Protein AF-A0A7V9Z730-F1 (afdb_monomer_lite)

Structure (mmCIF, N/CA/C/O backbone):
data_AF-A0A7V9Z730-F1
#
_entry.id   AF-A0A7V9Z730-F1
#
loop_
_atom_site.group_PDB
_atom_site.id
_atom_site.type_symbol
_atom_site.label_atom_id
_atom_site.label_alt_id
_atom_site.label_comp_id
_atom_site.label_asym_id
_atom_site.label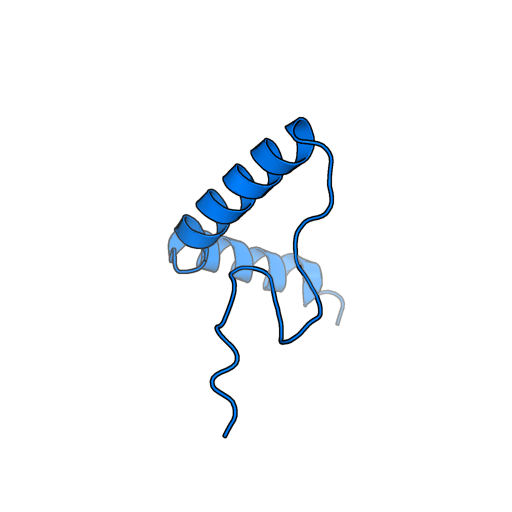_entity_id
_atom_site.label_seq_id
_atom_site.pdbx_PDB_ins_code
_atom_site.Cartn_x
_atom_site.Cartn_y
_atom_site.Cartn_z
_atom_site.occupancy
_atom_site.B_iso_or_equiv
_atom_site.auth_seq_id
_atom_site.auth_comp_id
_atom_site.auth_asym_id
_atom_site.auth_atom_id
_atom_site.pdbx_PDB_model_num
ATOM 1 N N . MET A 1 1 ? -13.680 -20.469 -19.468 1.00 47.09 1 MET A N 1
ATOM 2 C CA . MET A 1 1 ? -13.095 -19.253 -18.867 1.00 47.09 1 MET A CA 1
ATOM 3 C C . MET A 1 1 ? -11.596 -19.466 -18.795 1.00 47.09 1 MET A C 1
ATOM 5 O O . MET A 1 1 ? -11.187 -20.507 -18.300 1.00 47.09 1 MET A O 1
ATOM 9 N N . SER A 1 2 ? -10.804 -18.569 -19.388 1.00 53.44 2 SER A N 1
ATOM 10 C CA . SER A 1 2 ? -9.340 -18.656 -19.339 1.00 53.44 2 SER A CA 1
ATOM 11 C C . SER A 1 2 ? -8.889 -18.574 -17.883 1.00 53.44 2 SER A C 1
ATOM 13 O O . SER A 1 2 ? -9.273 -17.642 -17.176 1.00 53.44 2 SER A O 1
ATOM 15 N N . LEU A 1 3 ? -8.109 -19.557 -17.436 1.00 59.38 3 LEU A N 1
ATOM 16 C CA . LEU A 1 3 ? -7.400 -19.522 -16.161 1.00 59.38 3 LEU A CA 1
ATOM 17 C C . LEU A 1 3 ? -6.258 -18.508 -16.299 1.00 59.38 3 LEU A C 1
ATOM 19 O O . LEU A 1 3 ? -5.099 -18.885 -16.455 1.00 59.38 3 LEU A O 1
ATOM 23 N N . VAL A 1 4 ? -6.579 -17.213 -16.323 1.00 62.34 4 VAL A N 1
ATOM 24 C CA . VAL A 1 4 ? -5.547 -16.179 -16.237 1.00 62.34 4 VAL A CA 1
ATOM 25 C C . VAL A 1 4 ? -4.962 -16.300 -14.840 1.00 62.34 4 VAL A C 1
ATOM 27 O O . VAL A 1 4 ? -5.617 -15.986 -13.848 1.00 62.34 4 VAL A O 1
ATOM 30 N N . GLN A 1 5 ? -3.752 -16.841 -14.764 1.00 66.38 5 GLN A N 1
ATOM 31 C CA . GLN A 1 5 ? -3.021 -16.990 -13.519 1.00 66.38 5 GLN A CA 1
ATOM 32 C C . GLN A 1 5 ? -2.860 -15.602 -12.890 1.00 66.38 5 GLN A C 1
ATOM 34 O O . GLN A 1 5 ? -2.188 -14.737 -13.454 1.00 66.38 5 GLN A O 1
ATOM 39 N N . GLN A 1 6 ? -3.522 -15.367 -11.754 1.00 78.19 6 GLN A N 1
ATOM 40 C CA . GLN A 1 6 ? -3.411 -14.099 -11.041 1.00 78.19 6 GLN A CA 1
ATOM 41 C C . GLN A 1 6 ? -1.983 -13.962 -10.515 1.00 78.19 6 GLN A C 1
ATOM 43 O O . GLN A 1 6 ? -1.559 -14.690 -9.618 1.00 78.19 6 GLN A O 1
ATOM 48 N N . ARG A 1 7 ? -1.226 -13.043 -11.116 1.00 88.12 7 ARG A N 1
ATOM 49 C CA . ARG A 1 7 ? 0.11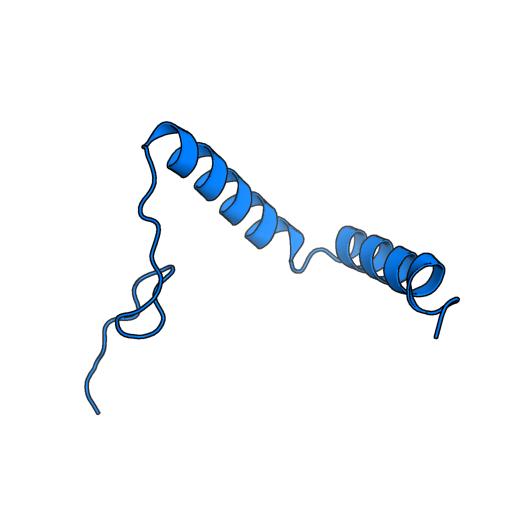0 -12.661 -10.656 1.00 88.12 7 ARG A CA 1
ATOM 50 C C . ARG A 1 7 ? -0.029 -11.461 -9.729 1.00 88.12 7 ARG A C 1
ATOM 52 O O . ARG A 1 7 ? -0.765 -10.528 -10.043 1.00 88.12 7 ARG A O 1
ATOM 59 N N . ARG A 1 8 ? 0.670 -11.485 -8.592 1.00 88.50 8 ARG A N 1
ATOM 60 C CA . ARG A 1 8 ? 0.672 -10.376 -7.627 1.00 88.50 8 ARG A CA 1
ATOM 61 C C . ARG A 1 8 ? 1.036 -9.067 -8.334 1.00 88.50 8 ARG A C 1
ATOM 63 O O . ARG A 1 8 ? 1.950 -9.048 -9.154 1.00 88.50 8 ARG A O 1
ATOM 70 N N . GLY A 1 9 ? 0.292 -8.005 -8.038 1.00 90.69 9 GLY A N 1
ATOM 71 C CA . GLY A 1 9 ? 0.478 -6.690 -8.652 1.00 90.69 9 GLY A CA 1
ATOM 72 C C . GLY A 1 9 ? -0.080 -6.549 -10.074 1.00 90.69 9 GLY A C 1
ATOM 73 O O . GLY A 1 9 ? -0.011 -5.451 -10.615 1.00 90.69 9 GLY A O 1
ATOM 74 N N . TYR A 1 10 ? -0.650 -7.601 -10.678 1.00 94.12 10 TYR A N 1
ATOM 75 C CA . TYR A 1 10 ? -1.242 -7.549 -12.020 1.00 94.12 10 TYR A CA 1
ATOM 76 C C . TYR A 1 10 ? -2.770 -7.690 -11.998 1.00 94.12 10 TYR A C 1
ATOM 78 O O . TYR A 1 10 ? -3.330 -8.572 -11.345 1.00 94.12 10 TYR A O 1
ATOM 86 N N . PHE A 1 11 ? -3.434 -6.874 -12.814 1.00 90.69 11 PHE A N 1
ATOM 87 C CA . PHE A 1 11 ? -4.850 -6.953 -13.158 1.00 90.69 11 PHE A CA 1
ATOM 88 C C . PHE A 1 11 ? -4.970 -7.326 -14.641 1.00 90.69 11 PHE A C 1
ATOM 90 O O . PHE A 1 11 ? -4.915 -6.474 -15.529 1.00 90.69 11 PHE A O 1
ATOM 97 N N . GLY A 1 12 ? -5.081 -8.628 -14.918 1.00 89.50 12 GLY A N 1
ATOM 98 C CA . GLY A 1 12 ? -4.947 -9.144 -16.281 1.00 89.50 12 GLY A CA 1
ATOM 99 C C . GLY A 1 12 ? -3.514 -8.962 -16.789 1.00 89.50 12 GLY A C 1
ATOM 100 O O . GLY A 1 12 ? -2.575 -9.492 -16.194 1.00 89.50 12 GLY A O 1
ATOM 101 N N . GLU A 1 13 ? -3.345 -8.221 -17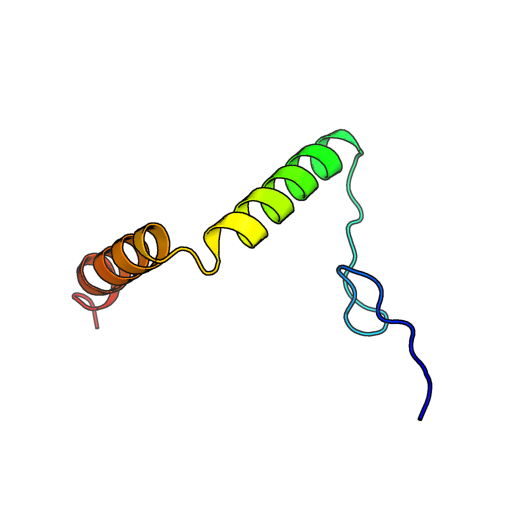.882 1.00 90.06 1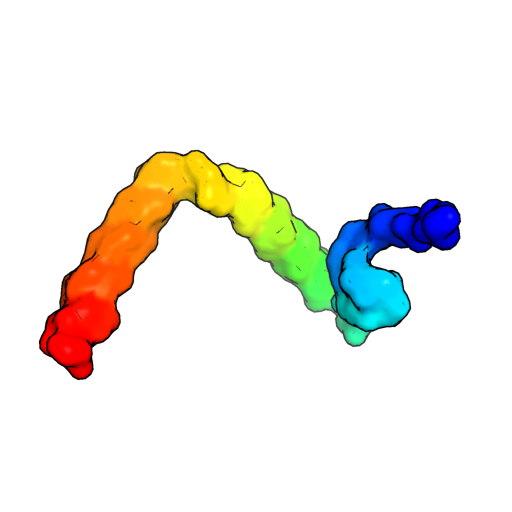3 GLU A N 1
ATOM 102 C CA . GLU A 1 13 ? -2.030 -7.900 -18.456 1.00 90.06 13 GLU A CA 1
ATOM 103 C C . GLU A 1 13 ? -1.407 -6.606 -17.908 1.00 90.06 13 GLU A C 1
ATOM 105 O O . GLU A 1 13 ? -0.220 -6.368 -18.115 1.00 90.06 13 GLU A O 1
ATOM 110 N N . PHE A 1 14 ? -2.176 -5.792 -17.179 1.00 93.19 14 PHE A N 1
ATOM 111 C CA . PHE A 1 14 ? -1.748 -4.478 -16.698 1.00 93.19 14 PHE A CA 1
ATOM 112 C C . PHE A 1 14 ? -1.298 -4.519 -15.235 1.00 93.19 14 PHE A C 1
ATOM 114 O O . PHE A 1 14 ? -1.781 -5.336 -14.452 1.00 93.19 14 PHE A O 1
ATOM 121 N N . GLY A 1 15 ? -0.406 -3.607 -14.851 1.00 93.12 15 GLY A N 1
ATOM 122 C CA . GLY A 1 15 ? 0.165 -3.525 -13.504 1.00 93.12 15 GLY A CA 1
ATOM 123 C C . GLY A 1 15 ? 1.613 -4.004 -13.474 1.00 93.12 15 GLY A C 1
ATOM 124 O O . GLY A 1 15 ? 2.347 -3.795 -14.435 1.00 93.12 15 GLY A O 1
ATOM 125 N N . GLY A 1 16 ? 2.016 -4.639 -12.378 1.00 93.06 16 GLY A N 1
ATOM 126 C CA . GLY A 1 16 ? 3.402 -5.008 -12.110 1.00 93.06 16 GLY A CA 1
ATOM 127 C C . GLY A 1 16 ? 4.233 -3.853 -11.553 1.00 93.06 16 GLY A C 1
ATOM 128 O O . GLY A 1 16 ? 3.757 -2.732 -11.392 1.00 93.06 16 GLY A O 1
ATOM 129 N N . SER A 1 17 ? 5.495 -4.152 -11.258 1.00 94.50 17 SER A N 1
ATOM 130 C CA . SER A 1 17 ? 6.485 -3.184 -10.793 1.00 94.50 17 SER A CA 1
ATOM 131 C C . SER A 1 17 ? 7.685 -3.225 -11.735 1.00 94.50 17 SER A C 1
ATOM 133 O O . SER A 1 17 ? 8.334 -4.260 -11.877 1.00 94.50 17 SER A O 1
ATOM 135 N N . PHE A 1 18 ? 7.934 -2.116 -12.435 1.00 95.50 18 PHE A N 1
ATOM 136 C CA . PHE A 1 18 ? 9.008 -1.968 -13.423 1.00 95.50 18 PHE A CA 1
ATOM 137 C C . PHE A 1 18 ? 9.945 -0.846 -12.984 1.00 95.50 18 PHE A C 1
ATOM 139 O O . PHE A 1 18 ? 9.970 0.238 -13.566 1.00 95.50 18 PHE A O 1
ATOM 146 N N . VAL A 1 19 ? 10.672 -1.097 -11.901 1.00 95.81 19 VAL A N 1
ATOM 147 C CA . VAL A 1 19 ? 11.541 -0.119 -11.240 1.00 95.81 19 VAL A CA 1
ATOM 148 C C . VAL A 1 19 ? 12.937 -0.710 -11.007 1.00 95.81 19 VAL A C 1
ATOM 150 O O . VAL A 1 19 ? 13.096 -1.932 -11.056 1.00 95.81 19 VAL A O 1
ATOM 153 N N . PRO A 1 20 ? 13.962 0.126 -10.766 1.00 98.19 20 PRO A N 1
ATOM 154 C CA . PRO A 1 20 ? 15.264 -0.331 -10.291 1.00 98.19 20 PRO A CA 1
ATOM 155 C C . PRO A 1 20 ? 15.176 -1.182 -9.010 1.00 98.19 20 PRO A C 1
ATOM 157 O O . PRO A 1 20 ? 14.269 -0.956 -8.203 1.00 98.19 20 PRO A O 1
ATOM 160 N N . PRO A 1 21 ? 16.120 -2.116 -8.786 1.00 96.62 21 PRO A N 1
ATOM 161 C CA . PRO A 1 21 ? 16.110 -3.006 -7.621 1.00 96.62 21 PRO A CA 1
ATOM 162 C C . PRO A 1 21 ? 16.010 -2.277 -6.278 1.00 96.62 21 PRO A C 1
ATOM 164 O O . PRO A 1 21 ? 15.266 -2.705 -5.403 1.00 96.62 21 PRO A O 1
ATOM 167 N N . GLU A 1 22 ? 16.679 -1.133 -6.138 1.00 94.62 22 GLU A N 1
ATOM 168 C CA . GLU A 1 22 ? 16.689 -0.351 -4.899 1.00 94.62 22 GLU A CA 1
ATOM 169 C C . GLU A 1 22 ? 15.300 0.217 -4.570 1.00 94.62 22 GLU A C 1
ATOM 171 O O . GLU A 1 22 ? 14.917 0.334 -3.408 1.00 94.62 22 GLU A O 1
ATOM 176 N N . LEU A 1 23 ? 14.518 0.558 -5.600 1.00 97.50 23 LEU A N 1
ATOM 177 C CA . LEU A 1 23 ? 13.132 0.985 -5.421 1.00 97.50 23 LEU A CA 1
ATOM 178 C C . LEU A 1 23 ? 12.204 -0.204 -5.181 1.00 97.50 23 LEU A C 1
ATOM 180 O O . LEU A 1 23 ? 11.227 -0.055 -4.451 1.00 97.50 23 LEU A O 1
ATOM 184 N N . GLN A 1 24 ? 12.504 -1.375 -5.748 1.00 96.44 24 GLN A N 1
ATOM 185 C CA . GLN A 1 24 ? 11.719 -2.579 -5.487 1.00 96.44 24 GLN A CA 1
ATOM 186 C C . GLN A 1 24 ? 11.781 -2.969 -4.005 1.00 96.44 24 GLN A C 1
ATOM 188 O O . GLN A 1 24 ? 10.736 -3.237 -3.424 1.00 96.44 24 GLN A O 1
ATOM 193 N N . GLU A 1 25 ? 12.955 -2.898 -3.369 1.00 96.81 25 GLU A N 1
ATOM 194 C CA . GLU A 1 25 ? 13.104 -3.175 -1.930 1.00 96.81 25 GLU A CA 1
ATOM 195 C C . GLU A 1 25 ? 12.225 -2.256 -1.064 1.00 96.81 25 GLU A C 1
ATOM 197 O O . GLU A 1 25 ? 11.549 -2.709 -0.137 1.00 96.81 25 GLU A O 1
ATOM 202 N N . ALA A 1 26 ? 12.177 -0.962 -1.393 1.00 97.06 26 ALA A N 1
ATOM 203 C CA . ALA A 1 26 ? 11.326 -0.004 -0.692 1.00 97.06 26 ALA A CA 1
ATOM 204 C C . ALA A 1 26 ? 9.825 -0.281 -0.905 1.00 97.06 26 ALA A C 1
ATOM 206 O O . ALA A 1 26 ? 9.029 -0.126 0.024 1.00 97.06 26 ALA A O 1
ATOM 207 N N . LEU A 1 27 ? 9.431 -0.693 -2.116 1.00 97.06 27 LEU A N 1
ATOM 208 C CA . LEU A 1 27 ? 8.046 -1.049 -2.437 1.00 97.06 27 LEU A CA 1
ATOM 209 C C . LEU A 1 27 ? 7.612 -2.359 -1.767 1.00 97.06 27 LEU A C 1
ATOM 211 O O . LEU A 1 27 ? 6.475 -2.444 -1.309 1.00 97.06 27 LEU A O 1
ATOM 215 N N . ASP A 1 28 ? 8.506 -3.340 -1.659 1.00 96.00 28 ASP A N 1
ATOM 216 C CA . ASP A 1 28 ? 8.243 -4.600 -0.958 1.00 96.00 28 ASP A CA 1
ATOM 217 C C . ASP A 1 28 ? 8.023 -4.347 0.540 1.00 96.00 28 ASP A C 1
ATOM 219 O O . ASP A 1 28 ? 7.055 -4.843 1.120 1.00 96.00 28 ASP A O 1
ATOM 223 N N . TYR A 1 29 ? 8.855 -3.497 1.157 1.00 97.69 29 TYR A N 1
ATOM 224 C CA . TYR A 1 29 ? 8.656 -3.067 2.544 1.00 97.69 29 TYR A CA 1
ATOM 225 C C . TYR A 1 29 ? 7.315 -2.341 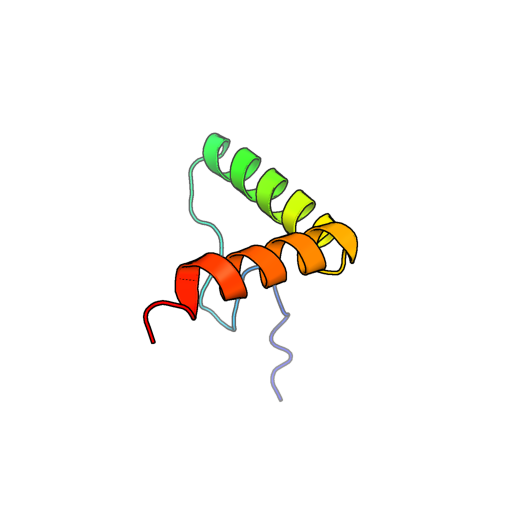2.732 1.00 97.69 29 TYR A C 1
ATOM 227 O O . TYR A 1 29 ? 6.596 -2.591 3.701 1.00 97.69 29 TYR A O 1
ATOM 235 N N . LEU A 1 30 ? 6.947 -1.462 1.793 1.00 97.56 30 LEU A N 1
ATOM 236 C CA . LEU A 1 30 ? 5.657 -0.774 1.819 1.00 97.56 30 LEU A CA 1
ATOM 237 C C . LEU A 1 30 ? 4.480 -1.758 1.705 1.00 97.56 30 LEU A C 1
ATOM 239 O O . LEU A 1 30 ? 3.516 -1.621 2.458 1.00 97.56 30 LEU A O 1
ATOM 243 N N . GLU A 1 31 ? 4.553 -2.747 0.805 1.00 96.62 31 GLU A N 1
ATOM 244 C CA . GLU A 1 31 ? 3.540 -3.806 0.679 1.00 96.62 31 GLU A CA 1
ATOM 245 C C . GLU A 1 31 ? 3.402 -4.586 1.992 1.00 96.62 31 GLU A C 1
ATOM 247 O O . GLU A 1 31 ? 2.283 -4.787 2.468 1.00 96.62 31 GLU A O 1
ATOM 252 N N . GLU A 1 32 ? 4.518 -4.981 2.609 1.00 98.06 32 GLU A N 1
ATOM 253 C CA . GLU A 1 32 ? 4.521 -5.708 3.881 1.00 98.06 32 GLU A CA 1
ATOM 254 C C . GLU A 1 32 ? 3.827 -4.910 4.993 1.00 98.06 32 GLU A C 1
ATOM 256 O O . GLU A 1 32 ? 2.925 -5.428 5.659 1.00 98.06 32 GLU A O 1
ATOM 261 N N . GLN A 1 33 ? 4.200 -3.638 5.176 1.00 98.38 33 GLN A N 1
ATOM 262 C CA . GLN A 1 33 ? 3.584 -2.802 6.206 1.00 98.38 33 GLN A CA 1
ATOM 263 C C . GLN A 1 33 ? 2.108 -2.533 5.896 1.00 98.38 33 GLN A C 1
ATOM 265 O O . GLN A 1 33 ? 1.272 -2.609 6.795 1.00 98.38 33 GLN A O 1
ATOM 270 N N . PHE A 1 34 ? 1.747 -2.293 4.634 1.00 97.69 34 PHE A N 1
ATOM 271 C CA . PHE A 1 34 ? 0.345 -2.139 4.252 1.00 97.69 34 PHE A CA 1
ATOM 272 C C . PHE A 1 34 ? -0.471 -3.394 4.586 1.00 97.69 34 PHE A C 1
ATOM 274 O O . PHE A 1 34 ? -1.517 -3.293 5.223 1.00 97.69 34 PHE A O 1
ATOM 281 N N . LEU A 1 35 ? 0.008 -4.585 4.212 1.00 97.00 35 LEU A N 1
ATOM 282 C CA . LEU A 1 35 ? -0.681 -5.848 4.498 1.00 97.00 35 LEU A CA 1
ATOM 283 C C . LEU A 1 35 ? -0.813 -6.117 6.000 1.00 97.00 35 LEU A C 1
ATOM 285 O O . LEU A 1 35 ? -1.813 -6.700 6.418 1.00 97.00 35 LEU A O 1
ATOM 289 N N . LYS A 1 36 ? 0.163 -5.674 6.797 1.00 97.50 36 LYS A N 1
ATOM 290 C CA . LYS A 1 36 ? 0.123 -5.739 8.259 1.00 97.50 36 LYS A CA 1
ATOM 291 C C . LYS A 1 36 ? -0.944 -4.815 8.853 1.00 97.50 36 LYS A C 1
ATOM 293 O O . LYS A 1 36 ? -1.685 -5.251 9.727 1.00 97.50 36 LYS A O 1
ATOM 298 N N . TYR A 1 37 ? -1.025 -3.564 8.395 1.00 98.31 37 TYR A N 1
ATOM 299 C CA . TYR A 1 37 ? -1.852 -2.531 9.034 1.00 98.31 37 TYR A CA 1
ATOM 300 C C . TYR A 1 37 ? -3.236 -2.327 8.406 1.00 98.31 37 TYR A C 1
ATOM 302 O O . TYR A 1 37 ? -4.099 -1.727 9.040 1.00 98.31 37 TYR A O 1
ATOM 310 N N . LYS A 1 38 ? -3.504 -2.843 7.198 1.00 97.38 38 LYS A N 1
ATOM 311 C CA . LYS A 1 38 ? -4.788 -2.624 6.498 1.00 97.38 38 LYS A CA 1
ATOM 312 C C . LYS A 1 38 ? -6.023 -3.038 7.314 1.00 97.38 38 LYS A C 1
ATOM 314 O O . LYS A 1 38 ? -7.066 -2.402 7.196 1.00 97.38 38 LYS A O 1
ATOM 319 N N . ASP A 1 39 ? -5.896 -4.068 8.151 1.00 97.06 39 ASP A N 1
ATOM 320 C CA . ASP A 1 39 ? -6.973 -4.575 9.013 1.00 97.06 39 ASP A CA 1
ATOM 321 C C . ASP A 1 39 ? -6.701 -4.289 10.504 1.00 97.06 39 ASP A C 1
ATOM 323 O O . ASP A 1 39 ? -7.429 -4.777 11.367 1.00 97.06 39 ASP A O 1
ATOM 327 N N . ASP A 1 40 ? -5.657 -3.519 10.823 1.00 98.50 40 ASP A N 1
ATOM 328 C CA . ASP A 1 40 ? -5.316 -3.173 12.200 1.00 98.50 40 ASP A CA 1
ATOM 329 C C . ASP A 1 40 ? -6.315 -2.149 12.751 1.00 98.50 40 ASP A C 1
ATOM 331 O O . ASP A 1 40 ? -6.601 -1.125 12.125 1.00 98.50 40 ASP A O 1
ATOM 335 N N . GLN A 1 41 ? -6.905 -2.457 13.905 1.00 98.19 41 GLN A N 1
ATOM 336 C CA . GLN A 1 41 ? -7.997 -1.661 14.460 1.00 98.19 41 GLN A CA 1
ATOM 337 C C . GLN A 1 41 ? -7.511 -0.286 14.932 1.00 98.19 41 GLN A C 1
ATOM 339 O O . GLN A 1 41 ? -8.177 0.711 14.664 1.00 98.19 41 GLN A O 1
ATOM 344 N N . GLU A 1 42 ? -6.351 -0.228 15.589 1.00 98.12 42 GLU A N 1
ATOM 345 C CA . GLU A 1 42 ? -5.784 1.010 16.131 1.00 98.12 42 GLU A CA 1
ATOM 346 C C . GLU A 1 42 ? -5.424 1.979 14.999 1.00 98.12 42 GLU A C 1
ATOM 348 O O . GLU A 1 42 ? -5.875 3.127 14.999 1.00 98.12 42 GLU A O 1
ATOM 353 N N . PHE A 1 43 ? -4.731 1.482 13.970 1.00 97.69 43 PHE A N 1
ATOM 354 C CA . PHE A 1 43 ? -4.406 2.251 12.770 1.00 97.69 43 PHE A CA 1
ATOM 355 C C . PHE A 1 43 ? -5.662 2.780 12.067 1.00 97.69 43 PHE A C 1
ATOM 357 O O . PHE A 1 43 ? -5.740 3.949 11.682 1.00 97.69 43 PHE A O 1
ATOM 364 N N . ASN A 1 44 ? -6.678 1.929 11.901 1.00 97.56 44 ASN A N 1
ATOM 365 C CA . ASN A 1 44 ? -7.908 2.312 11.215 1.00 97.56 44 ASN A CA 1
ATOM 366 C C . ASN A 1 44 ? -8.744 3.327 12.007 1.00 97.56 44 ASN A C 1
ATOM 368 O O . ASN A 1 44 ? -9.443 4.140 11.395 1.00 97.56 44 ASN A O 1
ATOM 372 N N . ASP A 1 45 ? -8.702 3.294 13.337 1.00 97.44 45 ASP A N 1
ATOM 373 C CA . ASP A 1 45 ? -9.398 4.267 14.180 1.00 97.44 45 ASP A CA 1
ATOM 374 C C . ASP A 1 45 ? -8.712 5.636 14.141 1.00 97.44 45 ASP A C 1
ATOM 376 O O . ASP A 1 45 ? -9.394 6.650 13.960 1.00 97.44 45 ASP A O 1
ATOM 380 N N . GLU A 1 46 ? -7.378 5.672 14.192 1.00 96.88 46 GLU A N 1
ATOM 381 C CA . GLU A 1 46 ? -6.593 6.894 13.981 1.00 96.88 46 GLU A CA 1
ATOM 382 C C . GLU A 1 46 ? -6.838 7.483 12.579 1.00 96.88 46 GLU A C 1
ATOM 384 O O . GLU A 1 46 ? -7.137 8.672 12.428 1.00 96.88 46 GLU A O 1
ATOM 389 N N . PHE A 1 47 ? -6.806 6.642 11.542 1.00 95.38 47 PHE A N 1
ATOM 390 C CA . PHE A 1 47 ? -7.079 7.058 10.168 1.00 95.38 47 PHE A CA 1
ATOM 391 C C . PHE A 1 47 ? -8.476 7.683 10.017 1.00 95.38 47 PHE A C 1
ATOM 393 O O . PHE A 1 47 ? -8.619 8.776 9.459 1.00 95.38 47 PHE A O 1
ATOM 400 N N . LYS A 1 48 ? -9.520 7.035 10.554 1.00 95.06 48 LYS A N 1
ATOM 401 C CA . LYS A 1 48 ? -10.899 7.557 10.517 1.00 95.06 48 LYS A CA 1
ATOM 402 C C . LYS A 1 48 ? -11.049 8.850 11.307 1.00 95.06 48 LYS A C 1
ATOM 404 O O . LYS A 1 48 ? -11.782 9.737 10.866 1.00 95.06 48 LYS A O 1
ATOM 409 N N . PHE A 1 49 ? -10.375 8.964 12.452 1.00 94.62 49 PHE A N 1
ATOM 410 C CA . PHE A 1 49 ? -10.349 10.197 13.229 1.00 94.62 49 PHE A CA 1
ATOM 411 C C . PHE A 1 49 ? -9.828 11.356 12.372 1.00 94.62 49 PHE A C 1
ATOM 413 O O . PHE A 1 49 ? -10.520 12.363 12.222 1.00 94.62 49 PHE A O 1
ATOM 420 N N . TYR A 1 50 ? -8.680 11.188 11.711 1.00 92.00 50 TYR A N 1
ATOM 421 C CA . TYR A 1 50 ? -8.111 12.239 10.868 1.00 92.00 50 TYR A CA 1
ATOM 422 C C . TYR A 1 50 ? -8.940 12.563 9.626 1.00 92.00 50 TYR A C 1
ATOM 424 O O . TYR A 1 50 ? -9.018 13.735 9.250 1.00 92.00 50 TYR A O 1
ATOM 432 N N . LEU A 1 51 ? -9.587 11.573 9.004 1.00 90.69 51 LEU A N 1
ATOM 433 C CA . LEU A 1 51 ? -10.525 11.826 7.907 1.00 90.69 51 LEU A CA 1
ATOM 434 C C . LEU A 1 51 ? -11.697 12.701 8.362 1.00 90.69 51 LEU A C 1
ATOM 436 O O . LEU A 1 51 ? -12.069 13.653 7.673 1.00 90.69 51 LEU A O 1
ATOM 440 N N . LYS A 1 52 ? -12.266 12.405 9.533 1.00 89.81 52 LYS A N 1
ATOM 441 C CA . LYS A 1 52 ? -13.377 13.177 10.088 1.00 89.81 52 LYS A CA 1
ATOM 442 C C . LYS A 1 52 ? -12.955 14.601 10.449 1.00 89.81 52 LYS A C 1
ATOM 444 O O . LYS A 1 52 ? -13.649 15.542 10.077 1.00 89.81 52 LYS A O 1
ATOM 449 N N . GLU A 1 53 ? -11.834 14.757 11.145 1.00 84.25 53 GLU A N 1
ATOM 450 C CA . GLU A 1 53 ? -11.405 16.063 11.651 1.00 84.25 5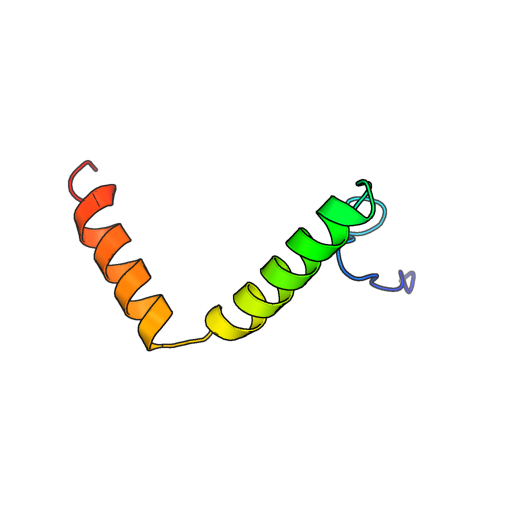3 GLU A CA 1
ATOM 451 C C . GLU A 1 53 ? -10.861 16.984 10.550 1.00 84.25 53 GLU A C 1
ATOM 453 O O . GLU A 1 53 ? -11.137 18.179 10.575 1.00 84.25 53 GLU A O 1
ATOM 458 N N . ASN A 1 54 ? -10.135 16.456 9.557 1.00 75.69 54 ASN A N 1
ATOM 459 C CA . ASN A 1 54 ? -9.452 17.301 8.568 1.00 75.69 54 ASN A CA 1
ATOM 460 C C . ASN A 1 54 ? -10.162 17.397 7.211 1.00 75.69 54 ASN A C 1
ATOM 462 O O . ASN A 1 54 ? -10.026 18.409 6.523 1.00 75.69 54 ASN A O 1
ATOM 466 N N . VAL A 1 55 ? -10.893 16.359 6.790 1.00 71.25 55 VAL A N 1
ATOM 467 C CA . VAL A 1 55 ? -11.479 16.302 5.436 1.00 71.25 55 VAL A CA 1
ATOM 468 C C . VAL A 1 55 ? -12.965 16.658 5.451 1.00 71.25 55 VAL A C 1
ATOM 470 O O . VAL A 1 55 ? -13.423 17.369 4.560 1.00 71.25 55 VAL A O 1
ATOM 473 N N . LEU A 1 56 ? -13.716 16.236 6.474 1.00 61.56 56 LEU A N 1
ATOM 474 C CA . LEU A 1 56 ? -15.165 16.474 6.549 1.00 61.56 56 LEU A CA 1
ATOM 475 C C . LEU A 1 56 ? -15.566 17.822 7.168 1.00 61.56 56 LEU A C 1
ATOM 477 O O . LEU A 1 56 ? -16.726 18.194 7.055 1.00 61.56 56 LEU A O 1
ATOM 481 N N . GLN A 1 57 ? -14.650 18.577 7.785 1.00 55.78 57 GLN A N 1
ATOM 482 C CA . GLN A 1 57 ? -14.955 19.951 8.222 1.00 55.78 57 GLN A CA 1
ATOM 483 C C . GLN A 1 57 ? -15.000 20.964 7.062 1.00 55.78 57 GLN A C 1
ATOM 485 O O . GLN A 1 57 ? -15.497 22.072 7.240 1.00 55.78 57 GLN A O 1
ATOM 490 N N . ASN A 1 58 ? -14.498 20.588 5.880 1.00 54.62 58 ASN A N 1
ATOM 491 C CA . ASN A 1 58 ? -14.433 21.442 4.689 1.00 54.62 58 ASN A CA 1
ATOM 492 C C . ASN A 1 58 ? -15.458 21.050 3.602 1.00 54.62 58 ASN A C 1
ATOM 494 O O . ASN A 1 58 ? -15.326 21.503 2.463 1.00 54.62 58 ASN A O 1
ATOM 498 N N . ALA A 1 59 ? -16.430 20.189 3.930 1.00 54.19 59 ALA A N 1
ATOM 499 C CA . ALA A 1 59 ? -17.471 19.698 3.023 1.00 54.19 59 ALA A CA 1
ATOM 500 C C . ALA A 1 59 ? -18.860 20.221 3.409 1.00 54.19 59 ALA A C 1
ATOM 502 O O . ALA A 1 59 ? -19.153 20.282 4.625 1.00 54.19 59 ALA A O 1
#

Sequence (59 aa):
MSLVQQRRGYFGEFGGSFVPPELQEALDYLEEQFLKYKDDQEFNDEFKFYLKENVLQNA

Radius of gyration: 17.0 Å; chains: 1; bounding box: 34×41×36 Å

Organism: NCBI:txid247480

InterPro domains:
  IPR036052 Tryptophan synthase beta chain-like, PALP domain superfamily [G3DSA:3.40.50.1100] (1-59)

pLDDT: mean 88.25, std 14.37, range [47.09, 98.5]

Secondary structure (DSSP, 8-state):
-------TTEETTEE---S-HHHHHHHHHHHHHHHHHTT-HHHHHHHHHHIIIIIGGG-

Foldseek 3Di:
DDPQPDDPQDDRPDGDDDDPPVVVVVVVVVVVVCVVCVPPPVNVVVVVVCCVPPVVVVD